Protein AF-A0A0B0D6J9-F1 (afdb_monomer)

Secondary structure (DSSP, 8-state):
-HHHHHHHHHHHHHHHHHHHHHHHHHHHHHHHHHHHHTHHHHHHHHTS---B--THHHHHHHHHHHHHS-HHHHHHHH----HHHHHHHHSHHHHHHHHHHHHHHHHHHHH----

Structure (mmCIF, N/CA/C/O backbone):
data_AF-A0A0B0D6J9-F1
#
_entry.id   AF-A0A0B0D6J9-F1
#
loop_
_atom_site.group_PDB
_atom_site.id
_atom_site.type_symbol
_atom_site.label_atom_id
_atom_site.label_alt_id
_atom_site.label_comp_id
_atom_site.label_asym_id
_atom_site.label_entity_id
_atom_site.label_seq_id
_atom_site.pdbx_PDB_ins_code
_atom_site.Cartn_x
_atom_site.Cartn_y
_atom_site.Cartn_z
_atom_site.occupancy
_atom_site.B_iso_or_equiv
_atom_site.auth_seq_id
_atom_site.auth_comp_id
_atom_site.auth_asym_id
_atom_site.auth_atom_id
_atom_site.pdbx_PDB_model_num
ATOM 1 N N . MET A 1 1 ? 34.338 -8.523 -28.330 1.00 49.75 1 MET A N 1
ATOM 2 C CA . MET A 1 1 ? 33.006 -7.959 -28.658 1.00 49.75 1 MET A CA 1
ATOM 3 C C . MET A 1 1 ? 31.860 -8.588 -27.864 1.00 49.75 1 MET A C 1
ATOM 5 O O . MET A 1 1 ? 30.917 -7.870 -27.572 1.00 49.75 1 MET A O 1
ATOM 9 N N . ILE A 1 2 ? 31.926 -9.866 -27.462 1.00 57.16 2 ILE A N 1
ATOM 10 C CA . ILE A 1 2 ? 30.868 -10.512 -26.652 1.00 57.16 2 ILE A CA 1
ATOM 11 C C . ILE A 1 2 ? 30.846 -9.992 -25.195 1.00 57.16 2 ILE A C 1
ATOM 13 O O . ILE A 1 2 ? 29.770 -9.829 -24.628 1.00 57.16 2 ILE A O 1
ATOM 17 N N . SER A 1 3 ? 32.005 -9.641 -24.616 1.00 59.41 3 SER A N 1
ATOM 18 C CA . SER A 1 3 ? 32.104 -9.068 -23.258 1.00 59.41 3 SER A CA 1
ATOM 19 C C . SER A 1 3 ? 31.367 -7.734 -23.121 1.00 59.41 3 SER A C 1
ATOM 21 O O . SER A 1 3 ? 30.593 -7.558 -22.190 1.00 59.41 3 SER A O 1
ATOM 23 N N . THR A 1 4 ? 31.516 -6.840 -24.102 1.00 71.31 4 THR A N 1
ATOM 24 C CA . THR A 1 4 ? 30.866 -5.522 -24.113 1.00 71.31 4 THR A CA 1
ATOM 25 C C . THR A 1 4 ? 29.344 -5.630 -24.121 1.00 71.31 4 THR A C 1
ATOM 27 O O . THR A 1 4 ? 28.682 -4.865 -23.434 1.00 71.31 4 THR A O 1
ATOM 30 N N . TYR A 1 5 ? 28.776 -6.591 -24.860 1.00 68.94 5 TYR A N 1
ATOM 31 C CA . TYR A 1 5 ? 27.325 -6.797 -24.912 1.00 68.94 5 TYR A CA 1
ATOM 32 C C . TYR A 1 5 ? 26.780 -7.382 -23.601 1.00 68.94 5 TYR A C 1
ATOM 34 O O . TYR A 1 5 ? 25.746 -6.937 -23.107 1.00 68.94 5 TYR A O 1
ATOM 42 N N . HIS A 1 6 ? 27.503 -8.336 -23.008 1.00 72.75 6 HIS A N 1
ATOM 43 C CA . HIS A 1 6 ? 27.112 -8.960 -21.744 1.00 72.75 6 HIS A CA 1
ATOM 44 C C . HIS A 1 6 ? 27.214 -7.981 -20.563 1.00 72.75 6 HIS A C 1
ATOM 46 O O . HIS A 1 6 ? 26.330 -7.944 -19.706 1.00 72.75 6 HIS A O 1
ATOM 52 N N . GLU A 1 7 ? 28.250 -7.142 -20.537 1.00 73.38 7 GLU A N 1
ATOM 53 C CA . GLU A 1 7 ? 28.408 -6.064 -19.556 1.00 73.38 7 GLU A CA 1
ATOM 54 C C . GLU A 1 7 ? 27.325 -4.991 -19.716 1.00 73.38 7 GLU A C 1
ATOM 56 O O . GLU A 1 7 ? 26.753 -4.558 -18.714 1.00 73.38 7 GLU A O 1
ATOM 61 N N . LEU A 1 8 ? 26.964 -4.630 -20.958 1.00 72.25 8 LEU A N 1
ATOM 62 C CA . LEU A 1 8 ? 25.859 -3.705 -21.225 1.00 72.25 8 LEU A CA 1
ATOM 63 C C . LEU A 1 8 ? 24.526 -4.256 -20.709 1.00 72.25 8 LEU A C 1
ATOM 65 O O . LEU A 1 8 ? 23.795 -3.543 -20.025 1.00 72.25 8 LEU A O 1
ATOM 69 N N . GLN A 1 9 ? 24.212 -5.523 -21.004 1.00 76.12 9 GLN A N 1
ATOM 70 C CA . GLN A 1 9 ? 22.980 -6.151 -20.521 1.00 76.12 9 GLN A CA 1
ATOM 71 C C . GLN A 1 9 ? 22.940 -6.198 -18.996 1.00 76.12 9 GLN A C 1
ATOM 73 O O . GLN A 1 9 ? 21.926 -5.843 -18.405 1.00 76.12 9 GLN A O 1
ATOM 78 N N . THR A 1 10 ? 24.054 -6.550 -18.353 1.00 74.25 10 THR A N 1
ATOM 79 C CA . THR A 1 10 ? 24.127 -6.621 -16.888 1.00 74.25 10 THR A CA 1
ATOM 80 C C . THR A 1 10 ? 23.954 -5.239 -16.248 1.00 74.25 10 THR A C 1
ATOM 82 O O . THR A 1 10 ? 23.276 -5.110 -15.230 1.00 74.25 10 THR A O 1
A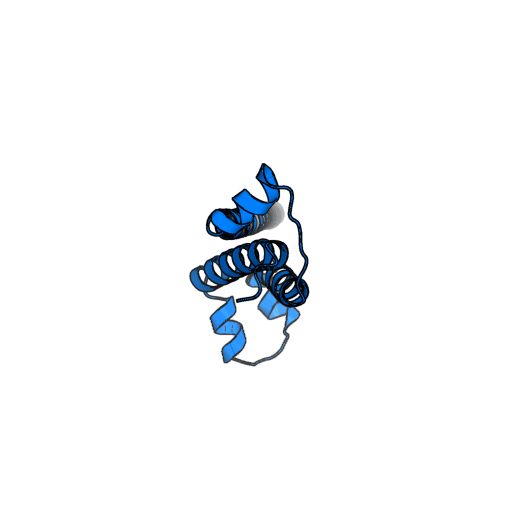TOM 85 N N . ALA A 1 11 ? 24.520 -4.186 -16.848 1.00 67.75 11 ALA A N 1
ATOM 86 C CA . ALA A 1 11 ? 24.342 -2.811 -16.384 1.00 67.75 11 ALA A CA 1
ATOM 87 C C . ALA A 1 11 ? 22.891 -2.323 -16.548 1.00 67.75 11 ALA A C 1
ATOM 89 O O . ALA A 1 11 ? 22.343 -1.721 -15.626 1.00 67.75 11 ALA A O 1
ATOM 90 N N . ILE A 1 12 ? 22.248 -2.632 -17.680 1.00 68.69 12 ILE A N 1
ATOM 91 C CA . ILE A 1 12 ? 20.832 -2.314 -17.933 1.00 68.69 12 ILE A CA 1
ATOM 92 C C . ILE A 1 12 ? 19.930 -3.048 -16.938 1.00 68.69 12 ILE A C 1
ATOM 94 O O . ILE A 1 12 ? 19.006 -2.456 -16.383 1.00 68.69 12 ILE A O 1
ATOM 98 N N . GLN A 1 13 ? 20.214 -4.324 -16.683 1.00 68.62 13 GLN A N 1
ATOM 99 C CA . GLN A 1 13 ? 19.417 -5.157 -15.793 1.00 68.62 13 GLN A CA 1
ATOM 100 C C . GLN A 1 13 ? 19.505 -4.655 -14.346 1.00 68.62 13 GLN A C 1
ATOM 102 O O . GLN A 1 13 ? 18.470 -4.419 -13.725 1.00 68.62 13 GLN A O 1
ATOM 107 N N . ARG A 1 14 ? 20.712 -4.336 -13.859 1.00 67.75 14 ARG A N 1
ATOM 108 C CA . ARG A 1 14 ? 20.912 -3.708 -12.540 1.00 67.75 14 ARG A CA 1
ATOM 109 C C . ARG A 1 14 ? 20.204 -2.360 -12.420 1.00 67.75 14 ARG A C 1
ATOM 111 O O . ARG A 1 14 ? 19.465 -2.146 -11.468 1.00 67.75 14 ARG A O 1
ATOM 118 N N . ALA A 1 15 ? 20.349 -1.487 -13.417 1.00 61.25 15 ALA A N 1
ATOM 119 C CA . ALA A 1 15 ? 19.658 -0.199 -13.427 1.00 61.25 15 ALA A CA 1
ATOM 120 C C . ALA A 1 15 ? 18.124 -0.360 -13.406 1.00 61.25 15 ALA A C 1
ATOM 122 O O . ALA A 1 15 ? 17.423 0.433 -12.774 1.00 61.25 15 ALA A O 1
ATOM 123 N N . SER A 1 16 ? 17.592 -1.393 -14.069 1.00 64.88 16 SER A N 1
ATOM 124 C CA . SER A 1 16 ? 16.155 -1.684 -14.089 1.00 64.88 16 SER A CA 1
ATOM 125 C C . SER A 1 16 ? 15.629 -2.251 -12.763 1.00 64.88 16 SER A C 1
ATOM 127 O O . SER A 1 16 ? 14.553 -1.848 -12.320 1.00 64.88 16 SER A O 1
ATOM 129 N N . GLU A 1 17 ? 16.394 -3.120 -12.098 1.00 65.81 17 GLU A N 1
ATOM 130 C CA . GLU A 1 17 ? 16.048 -3.701 -10.793 1.00 65.81 17 GLU A CA 1
ATOM 131 C C . GLU A 1 17 ? 16.097 -2.652 -9.672 1.00 65.81 17 GLU A C 1
ATOM 133 O O . GLU A 1 17 ? 15.167 -2.566 -8.859 1.00 65.81 17 GLU A O 1
ATOM 138 N N . ASP A 1 18 ? 17.116 -1.788 -9.677 1.00 70.19 18 ASP A N 1
ATOM 139 C CA . ASP A 1 18 ? 17.216 -0.660 -8.745 1.00 70.19 18 ASP A CA 1
ATOM 140 C C . ASP A 1 18 ? 16.047 0.316 -8.936 1.00 70.19 18 ASP A C 1
ATOM 142 O O . ASP A 1 18 ? 15.418 0.753 -7.968 1.00 70.19 18 ASP A O 1
ATOM 146 N N . SER A 1 19 ? 15.683 0.599 -10.191 1.00 70.81 19 SER A N 1
ATOM 147 C CA . SER A 1 19 ? 14.548 1.472 -10.516 1.00 70.81 19 SER A CA 1
ATOM 148 C C . SER A 1 19 ? 13.211 0.883 -10.057 1.00 70.81 19 SER A C 1
ATOM 150 O O . SER A 1 19 ? 12.363 1.611 -9.539 1.00 70.81 19 SER A O 1
ATOM 152 N N . PHE A 1 20 ? 13.011 -0.430 -10.208 1.00 75.12 20 PHE A N 1
ATOM 153 C CA . PHE A 1 20 ? 11.806 -1.118 -9.739 1.00 75.12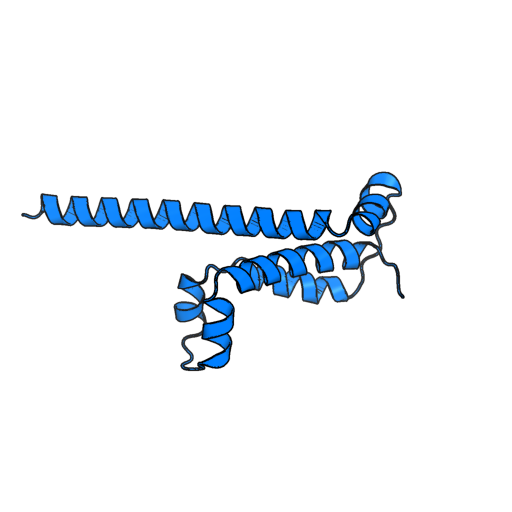 20 PHE A CA 1
ATOM 154 C C . PHE A 1 20 ? 11.672 -1.043 -8.215 1.00 75.12 20 PHE A C 1
ATOM 156 O O . PHE A 1 20 ? 10.616 -0.672 -7.695 1.00 75.12 20 PHE A O 1
ATOM 163 N N . THR A 1 21 ? 12.758 -1.345 -7.503 1.00 79.81 21 THR A N 1
ATOM 164 C CA . THR A 1 21 ? 12.796 -1.302 -6.038 1.00 79.81 21 THR A CA 1
ATOM 165 C C . THR A 1 21 ? 12.511 0.109 -5.527 1.00 79.81 21 THR A C 1
ATOM 167 O O . THR A 1 21 ? 11.717 0.294 -4.600 1.00 79.81 21 THR A O 1
ATOM 170 N N . LEU A 1 22 ? 13.081 1.125 -6.178 1.00 81.69 22 LEU A N 1
ATOM 171 C CA . LEU A 1 22 ? 12.835 2.526 -5.855 1.00 81.69 22 LEU A CA 1
ATOM 172 C C . LEU A 1 22 ? 11.359 2.903 -6.058 1.00 81.69 22 LEU A C 1
ATOM 174 O O . LEU A 1 22 ? 10.744 3.453 -5.144 1.00 81.69 22 LEU A O 1
ATOM 178 N N . LEU A 1 23 ? 10.762 2.557 -7.203 1.00 78.94 23 LEU A N 1
ATOM 179 C CA . LEU A 1 23 ? 9.351 2.838 -7.517 1.00 78.94 23 LEU A CA 1
ATOM 180 C C . LEU A 1 23 ? 8.385 2.193 -6.512 1.00 78.94 23 LEU A C 1
ATOM 182 O O . LEU A 1 23 ? 7.428 2.834 -6.065 1.00 78.94 23 LEU A O 1
ATOM 186 N N . MET A 1 24 ? 8.652 0.946 -6.118 1.00 81.06 24 MET A N 1
ATOM 187 C CA . MET A 1 24 ? 7.876 0.249 -5.089 1.00 81.06 24 MET A CA 1
ATOM 188 C C . MET A 1 24 ? 8.001 0.940 -3.731 1.00 81.06 24 MET A C 1
ATOM 190 O O . MET A 1 24 ? 7.000 1.160 -3.049 1.00 81.06 24 MET A O 1
ATOM 194 N N . THR A 1 25 ? 9.218 1.345 -3.363 1.00 85.44 25 THR A N 1
ATOM 195 C CA . THR A 1 25 ? 9.480 2.044 -2.100 1.00 85.44 25 THR A CA 1
ATOM 196 C C . THR A 1 25 ? 8.754 3.390 -2.065 1.00 85.44 25 THR A C 1
ATOM 198 O O . THR A 1 25 ? 8.074 3.693 -1.088 1.00 85.44 25 THR A O 1
ATOM 201 N N . MET A 1 26 ? 8.806 4.177 -3.146 1.00 84.88 26 MET A N 1
ATOM 202 C CA . MET A 1 26 ? 8.077 5.450 -3.252 1.00 84.88 26 MET A CA 1
ATOM 203 C C . MET A 1 26 ? 6.559 5.268 -3.152 1.00 84.88 26 MET A C 1
ATOM 205 O O . MET A 1 26 ? 5.888 6.048 -2.476 1.00 84.88 26 MET A O 1
ATOM 209 N N . SER A 1 27 ? 6.017 4.227 -3.787 1.00 85.31 27 SER A N 1
ATOM 210 C CA . SER A 1 27 ? 4.586 3.909 -3.714 1.00 85.31 27 SER A CA 1
ATOM 211 C C . SER A 1 27 ? 4.178 3.558 -2.281 1.00 85.31 27 SER A C 1
ATOM 213 O O . SER A 1 27 ? 3.187 4.079 -1.771 1.00 85.31 27 SER A O 1
ATOM 215 N N . LEU A 1 28 ? 4.994 2.767 -1.579 1.00 87.62 28 LEU A N 1
ATOM 216 C CA . LEU A 1 28 ? 4.772 2.443 -0.171 1.00 87.62 28 LEU A CA 1
ATOM 217 C C . LEU A 1 28 ? 4.788 3.692 0.722 1.00 87.62 28 LEU A C 1
ATOM 219 O O . LEU A 1 28 ? 3.896 3.861 1.554 1.00 87.62 28 LEU A O 1
ATOM 223 N N . TRP A 1 29 ? 5.753 4.595 0.524 1.00 90.00 29 TRP A N 1
ATOM 224 C CA . TRP A 1 29 ? 5.799 5.869 1.249 1.00 90.00 29 TRP A CA 1
ATOM 225 C C . TRP A 1 29 ? 4.575 6.740 0.969 1.00 90.00 29 TRP A C 1
ATOM 227 O O . TRP A 1 29 ? 4.005 7.291 1.908 1.00 90.00 29 TRP A O 1
ATOM 237 N N . SER A 1 30 ? 4.130 6.829 -0.288 1.00 88.06 30 SER A N 1
ATOM 238 C CA . SER A 1 30 ? 2.918 7.575 -0.645 1.00 88.06 30 SER A CA 1
ATOM 239 C C . SER A 1 30 ? 1.674 7.001 0.041 1.00 88.06 30 SER A C 1
ATOM 241 O O . SER A 1 30 ? 0.856 7.735 0.595 1.00 88.06 30 SER A O 1
ATOM 243 N N . PHE A 1 31 ? 1.558 5.673 0.079 1.00 89.69 31 PHE A N 1
ATOM 244 C CA . PHE A 1 31 ? 0.447 4.988 0.733 1.00 89.69 31 PHE A CA 1
ATOM 245 C C . PHE A 1 31 ? 0.412 5.273 2.240 1.00 89.69 31 PHE A C 1
ATOM 247 O O . PHE A 1 31 ? -0.625 5.652 2.790 1.00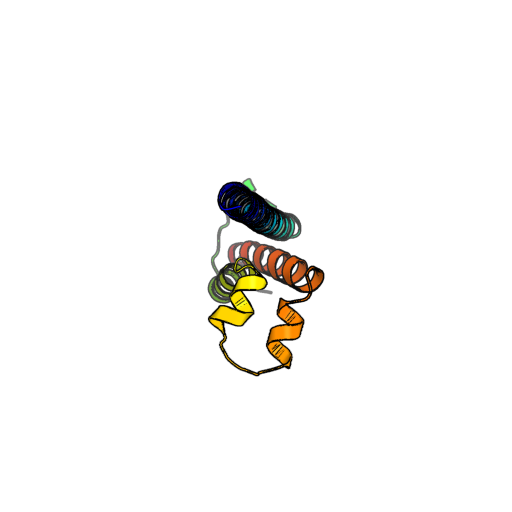 89.69 31 PHE A O 1
ATOM 254 N N . LEU A 1 32 ? 1.565 5.156 2.904 1.00 90.25 32 LEU A N 1
ATOM 255 C CA . LEU A 1 32 ? 1.717 5.484 4.322 1.00 90.25 32 LEU A CA 1
ATOM 256 C C . LEU A 1 32 ? 1.422 6.959 4.598 1.00 90.25 32 LEU A C 1
ATOM 258 O O . LEU A 1 32 ? 0.755 7.279 5.581 1.00 90.25 32 LEU A O 1
ATOM 262 N N . PHE A 1 33 ? 1.861 7.855 3.714 1.00 92.19 33 PHE A N 1
ATOM 263 C CA . PHE A 1 33 ? 1.539 9.274 3.801 1.00 92.19 33 PHE A CA 1
ATOM 264 C C . PHE A 1 33 ? 0.025 9.512 3.720 1.00 92.19 33 PHE A C 1
ATOM 266 O O . PHE A 1 33 ? -0.528 10.258 4.527 1.00 92.19 33 PHE A O 1
ATOM 273 N N . GLY A 1 34 ? -0.666 8.809 2.822 1.00 89.19 34 GLY A N 1
ATOM 274 C CA . GLY A 1 34 ? -2.125 8.798 2.737 1.00 89.19 34 GLY A CA 1
ATOM 275 C C . GLY A 1 34 ? -2.810 8.377 4.039 1.00 89.19 34 GLY A C 1
ATOM 276 O O . GLY A 1 34 ? -3.744 9.038 4.499 1.00 89.19 34 GLY A O 1
ATOM 277 N N . ILE A 1 35 ? -2.311 7.312 4.672 1.00 89.44 35 ILE A N 1
ATOM 278 C CA . ILE A 1 35 ? -2.801 6.845 5.978 1.00 89.44 35 ILE A CA 1
ATOM 279 C C . ILE A 1 35 ? -2.587 7.915 7.058 1.00 89.44 35 ILE A C 1
ATOM 281 O O . ILE A 1 35 ? -3.511 8.223 7.813 1.00 89.44 35 ILE A O 1
ATOM 285 N N . LEU A 1 36 ? -1.391 8.507 7.116 1.00 89.38 36 LEU A N 1
ATOM 286 C CA . LEU A 1 36 ? -1.037 9.548 8.087 1.00 89.38 36 LEU A CA 1
ATOM 287 C C . LEU A 1 36 ? -1.894 10.806 7.926 1.00 89.38 36 LEU A C 1
ATOM 289 O O . LEU A 1 36 ? -2.304 11.406 8.920 1.00 89.38 36 LEU A O 1
ATOM 293 N N . MET A 1 37 ? -2.222 11.180 6.687 1.00 89.75 37 MET A N 1
ATOM 294 C CA . MET A 1 37 ? -3.109 12.307 6.394 1.00 89.75 37 MET A CA 1
ATOM 295 C C . MET A 1 37 ? -4.507 12.104 7.000 1.00 89.75 37 MET A C 1
ATOM 297 O O . MET A 1 37 ? -5.165 13.057 7.422 1.00 89.75 37 MET A O 1
ATOM 301 N N . GLY A 1 38 ? -4.945 10.850 7.132 1.00 85.06 38 GLY A N 1
ATOM 302 C CA . GLY A 1 38 ? -6.134 10.457 7.880 1.00 85.06 38 GLY A CA 1
ATOM 303 C C . GLY A 1 38 ? -5.952 10.486 9.400 1.00 85.06 38 GLY A C 1
ATOM 304 O O . GLY A 1 38 ? -6.510 9.629 10.078 1.00 85.06 38 GLY A O 1
ATOM 305 N N . TRP A 1 39 ? -5.217 11.457 9.955 1.00 83.38 39 TRP A N 1
ATOM 306 C CA . TRP A 1 39 ? -4.789 11.477 11.361 1.00 83.38 39 TRP A CA 1
ATOM 307 C 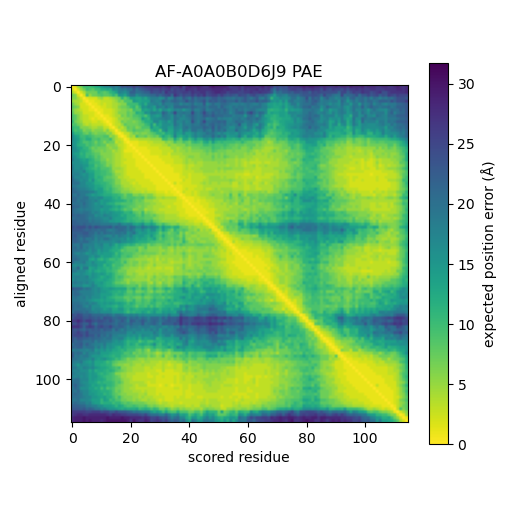C . TRP A 1 39 ? -5.921 11.268 12.376 1.00 83.38 39 TRP A C 1
ATOM 309 O O . TRP A 1 39 ? -5.735 10.560 13.355 1.00 83.38 39 TRP A O 1
ATOM 319 N N . LYS A 1 40 ? -7.118 11.828 12.144 1.00 83.81 40 LYS A N 1
ATOM 320 C CA . LYS A 1 40 ? -8.281 11.620 13.034 1.00 83.81 40 LYS A CA 1
ATOM 321 C C . LYS A 1 40 ? -8.713 10.150 13.090 1.00 83.81 40 LYS A C 1
ATOM 323 O O . LYS A 1 40 ? -8.943 9.624 14.171 1.00 83.81 40 LYS A O 1
ATOM 328 N N . ALA A 1 41 ? -8.782 9.501 11.930 1.00 83.56 41 ALA A N 1
ATOM 329 C CA . ALA A 1 41 ? -9.103 8.082 11.823 1.00 83.56 41 ALA A CA 1
ATOM 330 C C . ALA A 1 41 ? -7.993 7.223 12.438 1.00 83.56 41 ALA A C 1
ATOM 332 O O . ALA A 1 41 ? -8.256 6.314 13.221 1.00 83.56 41 ALA A O 1
ATOM 333 N N . LEU A 1 42 ? -6.738 7.566 12.138 1.00 84.81 42 LEU A N 1
ATOM 334 C CA . LEU A 1 42 ? -5.567 6.904 12.701 1.00 84.81 42 LEU A CA 1
ATOM 335 C C . LEU A 1 42 ? -5.542 7.002 14.233 1.00 84.81 42 LEU A C 1
ATOM 337 O O . LEU A 1 42 ? -5.290 6.007 14.908 1.00 84.81 42 LEU A O 1
ATOM 341 N N . TYR A 1 43 ? -5.862 8.175 14.782 1.00 86.06 43 TYR A N 1
ATOM 342 C CA . TYR A 1 43 ? -5.942 8.407 16.219 1.00 86.06 43 TYR A CA 1
ATOM 343 C C . TYR A 1 43 ? -7.016 7.528 16.871 1.00 86.06 43 TYR A C 1
ATOM 345 O O . TYR A 1 43 ? -6.725 6.829 17.839 1.00 86.06 43 TYR A O 1
ATOM 353 N N . ASN A 1 44 ? -8.224 7.482 16.303 1.00 84.44 44 ASN A N 1
ATOM 354 C CA . ASN A 1 44 ? -9.312 6.644 16.818 1.00 84.44 44 ASN A CA 1
ATOM 355 C C . ASN A 1 44 ? -8.951 5.148 16.800 1.00 84.44 44 ASN A C 1
ATOM 357 O O . ASN A 1 44 ? -9.266 4.406 17.731 1.00 84.44 44 ASN A O 1
ATOM 361 N N . ILE A 1 45 ? -8.254 4.693 15.758 1.00 82.50 45 ILE A N 1
ATOM 362 C CA . ILE A 1 45 ? -7.846 3.291 15.625 1.00 82.50 45 ILE A CA 1
ATOM 363 C C . ILE A 1 45 ? -6.735 2.941 16.621 1.00 82.50 45 ILE A C 1
ATOM 365 O O . ILE A 1 45 ? -6.826 1.915 17.294 1.00 82.50 45 ILE A O 1
ATOM 369 N N . ILE A 1 46 ? -5.704 3.782 16.740 1.00 83.94 46 ILE A N 1
ATOM 370 C CA . ILE A 1 46 ? -4.528 3.502 17.577 1.00 83.94 46 ILE A CA 1
ATOM 371 C C . ILE A 1 46 ? -4.824 3.731 19.063 1.00 83.94 46 ILE A C 1
ATOM 373 O O . ILE A 1 46 ? -4.510 2.874 19.889 1.00 83.94 46 ILE A O 1
ATOM 377 N N . PHE A 1 47 ? -5.420 4.873 19.414 1.00 83.62 47 PHE A N 1
ATOM 378 C CA . PHE A 1 47 ? -5.608 5.278 20.809 1.00 83.62 47 PHE A CA 1
ATOM 379 C C . PHE A 1 47 ? -6.941 4.800 21.384 1.00 83.62 47 PHE A C 1
ATOM 381 O O . PHE A 1 47 ? -6.977 4.348 22.527 1.00 83.62 47 PHE A O 1
ATOM 388 N N . GLU A 1 48 ? -8.029 4.841 20.608 1.00 79.94 48 GLU A N 1
ATOM 389 C CA . GLU A 1 48 ? -9.352 4.427 21.102 1.00 79.94 48 GLU A CA 1
ATOM 390 C C . GLU A 1 48 ? -9.687 2.956 20.807 1.00 79.94 48 GLU A C 1
ATOM 392 O O . GLU A 1 48 ? -10.671 2.439 21.338 1.00 79.94 48 GLU A O 1
ATOM 397 N N . LYS A 1 49 ? -8.889 2.265 19.975 1.00 75.50 49 LYS A N 1
ATOM 398 C CA . LYS A 1 49 ? -9.108 0.870 19.530 1.00 75.50 49 LYS A CA 1
ATOM 399 C C . LYS A 1 49 ? -10.497 0.623 18.923 1.00 75.50 49 LYS A C 1
ATOM 401 O O . LYS A 1 49 ? -10.978 -0.511 18.882 1.00 75.50 49 LYS A O 1
ATOM 406 N N . ARG A 1 50 ? -11.163 1.674 18.434 1.00 73.94 50 ARG A N 1
ATOM 407 C CA . ARG A 1 50 ? -12.491 1.586 17.814 1.00 73.94 50 ARG A CA 1
ATOM 408 C C . ARG A 1 50 ? -12.339 1.290 16.329 1.00 73.94 50 ARG A C 1
ATOM 410 O O . ARG A 1 50 ? -12.397 2.191 15.504 1.00 73.94 50 ARG A O 1
ATOM 417 N N . ILE A 1 51 ? -12.152 0.017 15.994 1.00 77.12 51 ILE A N 1
ATOM 418 C CA . ILE A 1 51 ? -12.075 -0.427 14.599 1.00 77.12 51 ILE A CA 1
ATOM 419 C C . ILE A 1 51 ? -13.475 -0.801 14.122 1.00 77.12 51 ILE A C 1
ATOM 421 O O . ILE A 1 51 ? -14.127 -1.682 14.685 1.00 77.12 51 ILE A O 1
ATOM 425 N N . LYS A 1 52 ? -13.942 -0.136 13.068 1.00 79.25 52 LYS A N 1
ATOM 426 C CA . LYS A 1 52 ? -15.207 -0.442 12.401 1.00 79.25 52 LYS A CA 1
ATOM 427 C C . LYS A 1 52 ? -14.976 -0.444 10.900 1.00 79.25 52 LYS A C 1
ATOM 429 O O . LYS A 1 52 ? -14.731 0.598 10.304 1.00 79.25 52 LYS A O 1
ATOM 434 N N . VAL A 1 53 ? -15.080 -1.624 10.301 1.00 79.56 53 VAL A N 1
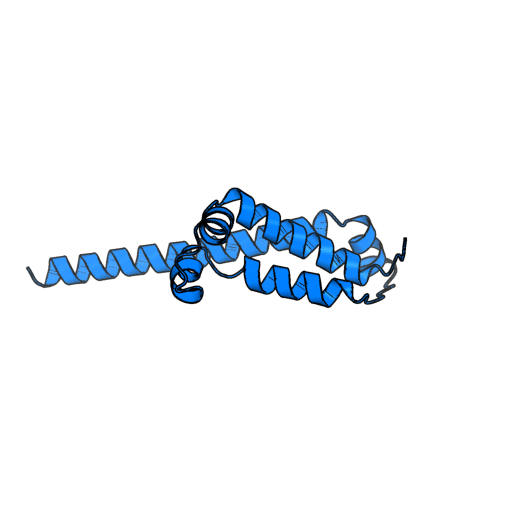ATOM 435 C CA . VAL A 1 53 ? -14.841 -1.821 8.871 1.00 79.56 53 VAL A CA 1
ATOM 436 C C . VAL A 1 53 ? -16.093 -1.454 8.075 1.00 79.56 53 VAL A C 1
ATOM 438 O O . VAL A 1 53 ? -17.180 -1.959 8.352 1.00 79.56 53 VAL A O 1
ATOM 441 N N . ASN A 1 54 ? -15.939 -0.588 7.076 1.00 83.94 54 ASN A N 1
ATOM 442 C CA . ASN A 1 54 ? -16.978 -0.242 6.107 1.00 83.94 54 ASN A CA 1
ATOM 443 C C . ASN A 1 54 ? -16.658 -0.834 4.721 1.00 83.94 54 ASN A C 1
ATOM 445 O O . ASN A 1 54 ? -15.500 -1.077 4.395 1.00 83.94 54 ASN A O 1
ATOM 449 N N . TRP A 1 55 ? -17.670 -0.987 3.863 1.00 85.00 55 TRP A N 1
ATOM 450 C CA . TRP A 1 55 ? -17.558 -1.517 2.494 1.00 85.00 55 TRP A CA 1
ATOM 451 C C . TRP A 1 55 ? -16.566 -0.747 1.603 1.00 85.00 55 TRP A C 1
ATOM 453 O O . TRP A 1 55 ? -16.005 -1.296 0.658 1.00 85.00 55 TRP A O 1
ATOM 463 N N . ILE A 1 56 ? -16.279 0.511 1.955 1.00 84.44 56 ILE A N 1
ATOM 464 C CA . ILE A 1 56 ? -15.245 1.354 1.332 1.00 84.44 56 ILE A CA 1
ATOM 465 C C . ILE A 1 56 ? -13.861 0.678 1.367 1.00 84.44 56 ILE A C 1
ATOM 467 O O . ILE A 1 56 ? -13.025 0.967 0.511 1.00 84.44 56 ILE A O 1
ATOM 471 N N . ILE A 1 57 ? -13.627 -0.265 2.289 1.00 86.94 57 ILE A N 1
ATOM 472 C CA . ILE A 1 57 ? -12.363 -0.999 2.367 1.00 86.94 57 ILE A CA 1
ATOM 473 C C . ILE A 1 57 ? -12.061 -1.752 1.069 1.00 86.94 57 ILE A C 1
ATOM 475 O O . ILE A 1 57 ? -10.926 -1.721 0.607 1.00 86.94 57 ILE A O 1
ATOM 479 N N . ILE A 1 58 ? -13.075 -2.332 0.419 1.00 86.62 58 ILE A N 1
ATOM 480 C CA . ILE A 1 58 ? -12.903 -3.080 -0.834 1.00 86.62 58 ILE A CA 1
ATOM 481 C C . ILE A 1 58 ? -12.406 -2.146 -1.935 1.00 86.62 58 ILE A C 1
ATOM 483 O O . ILE A 1 58 ? -11.443 -2.467 -2.627 1.00 86.62 58 ILE A O 1
ATOM 487 N N . LEU A 1 59 ? -13.010 -0.960 -2.047 1.00 86.19 59 LEU A N 1
ATOM 488 C CA . LEU A 1 59 ? -12.584 0.050 -3.012 1.00 86.19 59 LEU A CA 1
ATOM 489 C C . LEU A 1 59 ? -11.156 0.528 -2.722 1.00 86.19 59 LEU A C 1
ATOM 491 O O . LEU A 1 59 ? -10.359 0.663 -3.645 1.00 86.19 59 LEU A O 1
ATOM 495 N N . SER A 1 60 ? -10.814 0.741 -1.447 1.00 88.06 60 SER A N 1
ATOM 496 C CA . SER A 1 60 ? -9.466 1.169 -1.056 1.00 88.06 60 SER A CA 1
ATOM 497 C C . SER A 1 60 ? -8.397 0.113 -1.346 1.00 88.06 60 SER A C 1
ATOM 499 O O . SER A 1 60 ? -7.322 0.456 -1.829 1.00 88.06 60 SER A O 1
ATOM 501 N N . VAL A 1 61 ? -8.708 -1.169 -1.121 1.00 87.62 61 VAL A N 1
ATOM 502 C CA . VAL A 1 61 ? -7.804 -2.295 -1.387 1.00 87.62 61 VAL A CA 1
ATOM 503 C C . VAL A 1 61 ? -7.626 -2.488 -2.887 1.00 87.62 61 VAL A C 1
ATOM 505 O O . VAL A 1 61 ? -6.498 -2.650 -3.341 1.00 87.62 61 VAL A O 1
ATOM 508 N N . LEU A 1 62 ? -8.708 -2.403 -3.667 1.00 87.81 62 LEU A N 1
ATOM 509 C CA . LEU A 1 62 ? -8.631 -2.448 -5.125 1.00 87.81 62 LEU A CA 1
ATOM 510 C C . LEU A 1 62 ? -7.732 -1.319 -5.650 1.00 87.81 62 LEU A C 1
ATOM 512 O O . LEU A 1 62 ? -6.807 -1.583 -6.415 1.00 87.81 62 LEU A O 1
ATOM 516 N N . LEU A 1 63 ? -7.949 -0.084 -5.178 1.00 84.94 63 LEU A N 1
ATOM 517 C CA . LEU A 1 63 ? -7.114 1.056 -5.550 1.00 84.94 63 LEU A CA 1
ATOM 518 C C . LEU A 1 63 ? -5.649 0.837 -5.161 1.00 84.94 63 LEU A C 1
ATOM 520 O O . LEU A 1 63 ? -4.771 1.092 -5.979 1.00 84.94 63 LEU A O 1
ATOM 524 N N . ALA A 1 64 ? -5.377 0.344 -3.951 1.00 85.19 64 ALA A N 1
ATOM 525 C CA . ALA A 1 64 ? -4.018 0.073 -3.495 1.00 85.19 64 ALA A CA 1
ATOM 526 C C . ALA A 1 64 ? -3.327 -0.972 -4.383 1.00 85.19 64 ALA A C 1
ATOM 528 O O . ALA A 1 64 ? -2.227 -0.726 -4.866 1.00 85.19 64 ALA A O 1
ATOM 529 N N . ILE A 1 65 ? -3.990 -2.091 -4.688 1.00 83.81 65 ILE A N 1
ATOM 530 C CA . ILE A 1 65 ? -3.438 -3.118 -5.585 1.00 83.81 65 ILE A CA 1
ATOM 531 C C . ILE A 1 65 ? -3.117 -2.511 -6.954 1.00 83.81 65 ILE A C 1
ATOM 533 O O . ILE A 1 65 ? -2.022 -2.712 -7.472 1.00 83.81 65 ILE A O 1
ATOM 537 N N . THR A 1 66 ? -4.036 -1.726 -7.523 1.00 80.44 66 THR A N 1
ATOM 538 C CA . THR A 1 66 ? -3.817 -1.097 -8.834 1.00 80.44 66 THR A CA 1
ATOM 539 C C 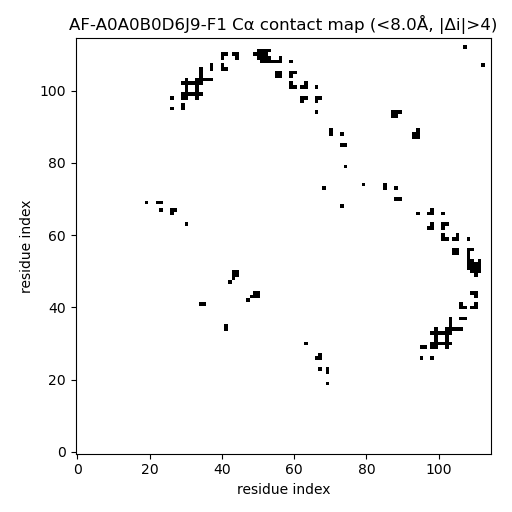. THR A 1 66 ? -2.725 -0.025 -8.815 1.00 80.44 66 THR A C 1
ATOM 541 O O . THR A 1 66 ? -1.995 0.113 -9.793 1.00 80.44 66 THR A O 1
ATOM 544 N N . SER A 1 67 ? -2.563 0.715 -7.715 1.00 77.12 67 SER A N 1
ATOM 545 C CA . SER A 1 67 ? -1.578 1.798 -7.629 1.00 77.12 67 SER A CA 1
ATOM 546 C C . SER A 1 67 ? -0.154 1.284 -7.414 1.00 77.12 67 SER A C 1
ATOM 548 O O . SER A 1 67 ? 0.796 1.930 -7.855 1.00 77.12 67 SER A O 1
ATOM 550 N N . PHE A 1 68 ? -0.006 0.107 -6.798 1.00 78.12 68 PHE A N 1
ATOM 551 C CA . PHE A 1 68 ? 1.280 -0.566 -6.609 1.00 78.12 68 PHE A CA 1
ATOM 552 C C . PHE A 1 68 ? 1.844 -1.191 -7.889 1.00 78.12 68 PHE A C 1
ATOM 554 O O . PHE A 1 68 ? 3.033 -1.496 -7.933 1.00 78.12 68 PHE A O 1
ATOM 561 N N . ILE A 1 69 ? 1.037 -1.370 -8.940 1.00 75.31 69 ILE A N 1
ATOM 562 C CA . ILE A 1 69 ? 1.531 -1.848 -10.235 1.00 75.31 69 ILE A CA 1
ATOM 563 C C . ILE A 1 69 ? 2.375 -0.731 -10.873 1.00 75.31 69 ILE A C 1
ATOM 565 O O . ILE A 1 69 ? 1.837 0.338 -11.181 1.00 75.31 69 ILE A O 1
ATOM 569 N N . PRO A 1 70 ? 3.688 -0.935 -11.107 1.00 66.81 70 PRO A N 1
ATOM 570 C CA . PRO A 1 70 ? 4.521 0.096 -11.710 1.00 66.81 70 PRO A CA 1
ATOM 571 C C . PRO A 1 70 ? 4.069 0.395 -13.140 1.00 66.81 70 PRO A C 1
ATOM 573 O O . PRO A 1 70 ? 3.698 -0.505 -13.892 1.00 66.81 70 PRO A O 1
ATOM 576 N N . ARG A 1 71 ? 4.164 1.666 -13.539 1.00 66.25 71 ARG A N 1
ATOM 577 C CA . ARG A 1 71 ? 3.675 2.200 -14.831 1.00 66.25 71 ARG A CA 1
ATOM 578 C C . ARG A 1 71 ? 4.141 1.403 -16.041 1.00 66.25 71 ARG A C 1
ATOM 580 O O . ARG A 1 71 ? 3.379 1.180 -16.974 1.00 66.25 71 ARG A O 1
ATOM 587 N N . VAL A 1 72 ? 5.380 0.919 -15.992 1.00 63.78 72 VAL A N 1
ATOM 588 C CA . VAL A 1 72 ? 6.004 0.127 -17.061 1.00 63.78 72 VAL A CA 1
ATOM 589 C C . VAL A 1 72 ? 5.236 -1.175 -17.329 1.00 63.78 72 VAL A C 1
ATOM 591 O O . VAL A 1 72 ? 5.176 -1.641 -18.464 1.00 63.78 72 VAL A O 1
ATOM 594 N N . TYR A 1 73 ? 4.592 -1.742 -16.306 1.00 69.12 73 TYR A N 1
ATOM 595 C CA . TYR A 1 73 ? 3.811 -2.969 -16.433 1.00 69.12 73 TYR A CA 1
ATOM 596 C C . TYR A 1 73 ? 2.360 -2.725 -16.845 1.00 69.12 73 TYR A C 1
ATOM 598 O O . TYR A 1 73 ? 1.743 -3.660 -17.343 1.00 69.12 73 TYR A O 1
ATOM 606 N N . TRP A 1 74 ? 1.820 -1.506 -16.721 1.00 67.50 74 TRP A N 1
ATOM 607 C CA . TRP A 1 74 ? 0.450 -1.201 -17.156 1.00 67.50 74 TRP A CA 1
ATOM 608 C C . TRP A 1 74 ? 0.263 -1.381 -18.662 1.00 67.50 74 TRP A C 1
ATOM 610 O O . TRP A 1 74 ? -0.722 -1.979 -19.083 1.00 67.50 74 TRP A O 1
ATOM 620 N N . VAL A 1 75 ? 1.240 -0.953 -19.467 1.00 63.22 75 VAL A N 1
ATOM 621 C CA . VAL A 1 75 ? 1.214 -1.146 -20.930 1.00 63.22 75 VAL A CA 1
ATOM 622 C C . VAL A 1 75 ? 1.202 -2.637 -21.281 1.00 63.22 75 VAL A C 1
ATOM 624 O O . VAL A 1 75 ? 0.452 -3.072 -22.151 1.00 63.22 75 VAL A O 1
ATOM 627 N N . LYS A 1 76 ? 1.977 -3.447 -20.548 1.00 65.31 76 LYS A N 1
ATOM 628 C CA . LYS A 1 76 ? 2.026 -4.903 -20.732 1.00 65.31 76 LYS A CA 1
ATOM 629 C C . LYS A 1 76 ? 0.748 -5.598 -20.245 1.00 65.31 76 LYS A C 1
ATOM 631 O O . LYS A 1 76 ? 0.306 -6.562 -20.860 1.00 65.31 76 LYS A O 1
ATOM 636 N N . TRP A 1 77 ? 0.173 -5.129 -19.139 1.00 63.03 77 TRP A N 1
ATOM 637 C CA . TRP A 1 77 ? -0.985 -5.742 -18.492 1.00 63.03 77 TRP A CA 1
ATOM 638 C C . TRP A 1 77 ? -2.296 -5.428 -19.213 1.00 63.03 77 TRP A C 1
ATOM 640 O O . TRP A 1 77 ? -3.115 -6.327 -19.375 1.00 63.03 77 TRP A O 1
ATOM 650 N N . LEU A 1 78 ? -2.485 -4.189 -19.686 1.00 64.25 78 LEU A N 1
ATOM 651 C CA . LEU A 1 78 ? -3.730 -3.812 -20.350 1.00 64.25 78 LEU A CA 1
ATOM 652 C C . LEU A 1 78 ? -3.796 -4.316 -21.796 1.00 64.25 78 LEU A C 1
ATOM 654 O O . LEU A 1 78 ? -4.897 -4.607 -22.237 1.00 64.25 78 LEU A O 1
ATOM 658 N N . SER A 1 79 ? -2.668 -4.437 -22.524 1.00 59.78 79 SER A N 1
ATOM 659 C CA . SER A 1 79 ? -2.611 -4.887 -23.940 1.00 59.78 79 SER A CA 1
ATOM 660 C C . SER A 1 79 ? -3.726 -4.306 -24.838 1.00 59.78 79 SER A C 1
ATOM 662 O O . SER A 1 79 ? -4.155 -4.924 -25.809 1.00 59.78 79 SER A O 1
ATOM 664 N N . LEU A 1 80 ? -4.227 -3.125 -24.480 1.00 56.88 80 LEU A N 1
ATOM 665 C CA . LEU A 1 80 ? -5.411 -2.479 -25.023 1.00 56.88 80 LEU A CA 1
ATOM 666 C C . LEU A 1 80 ? -4.964 -1.095 -25.473 1.00 56.88 80 LEU A C 1
ATOM 668 O O . LEU A 1 80 ? -4.521 -0.306 -24.641 1.00 56.88 80 LEU A O 1
ATOM 672 N N . ASP A 1 81 ? -5.109 -0.801 -26.764 1.00 57.56 81 ASP A N 1
ATOM 673 C CA . ASP A 1 81 ? -4.883 0.515 -27.384 1.00 57.56 81 ASP A CA 1
ATOM 674 C C . ASP A 1 81 ? -5.955 1.540 -26.950 1.00 57.56 81 ASP A C 1
ATOM 676 O O . ASP A 1 81 ? -6.605 2.193 -27.764 1.00 57.56 81 ASP A O 1
ATOM 680 N N . LEU A 1 82 ? -6.209 1.657 -25.645 1.00 57.97 82 LEU A N 1
ATOM 681 C CA . LEU A 1 82 ? -7.141 2.623 -25.075 1.00 57.97 82 LEU A CA 1
ATOM 682 C C . LEU A 1 82 ? -6.343 3.823 -24.538 1.00 57.97 82 LEU A C 1
ATOM 684 O O . LEU A 1 82 ? -5.752 3.722 -23.459 1.00 57.97 82 LEU A O 1
ATOM 688 N N . PRO A 1 83 ? -6.335 4.971 -25.244 1.00 58.59 83 PRO A N 1
ATOM 689 C CA . PRO A 1 83 ? -5.429 6.082 -24.940 1.00 58.59 83 PRO A CA 1
ATOM 690 C C . PRO A 1 83 ? -5.687 6.718 -23.564 1.00 58.59 83 PRO A C 1
ATOM 692 O O . PRO A 1 83 ? -4.753 7.116 -22.876 1.00 58.59 83 PRO A O 1
ATOM 695 N N . PHE A 1 84 ? -6.940 6.739 -23.101 1.00 55.72 84 PHE A N 1
ATOM 696 C CA . PHE A 1 84 ? -7.327 7.504 -21.910 1.00 55.72 84 PHE A CA 1
ATOM 697 C C . PHE A 1 84 ? -6.809 6.927 -20.579 1.00 55.72 84 PHE A C 1
ATOM 699 O O . PHE A 1 84 ? -6.339 7.664 -19.716 1.00 55.72 84 PHE A O 1
ATOM 706 N N . PHE A 1 85 ? -6.877 5.604 -20.388 1.00 56.72 85 PHE A N 1
ATOM 707 C CA . PHE A 1 85 ? -6.424 4.980 -19.136 1.00 56.72 85 PHE A CA 1
ATOM 708 C C . PHE A 1 85 ? -4.899 4.918 -19.054 1.00 56.72 85 PHE A C 1
ATOM 710 O O . PHE A 1 85 ? -4.330 5.048 -17.973 1.00 56.72 85 PHE A O 1
ATOM 717 N N . ILE A 1 86 ? -4.229 4.758 -20.193 1.00 57.25 86 ILE A N 1
ATOM 718 C CA . ILE A 1 86 ? -2.773 4.653 -20.247 1.00 57.25 86 ILE A CA 1
ATOM 719 C C . ILE A 1 86 ? -2.126 5.984 -19.851 1.00 57.25 86 ILE A C 1
ATOM 721 O O . ILE A 1 86 ? -1.206 5.982 -19.037 1.00 57.25 86 ILE A O 1
ATOM 725 N N . GLU A 1 87 ? -2.643 7.117 -20.329 1.00 61.84 87 GLU A N 1
ATOM 726 C CA . GLU A 1 87 ? -2.089 8.437 -20.004 1.00 61.84 87 GLU A CA 1
ATOM 727 C C . GLU A 1 87 ? -2.177 8.757 -18.504 1.00 61.84 87 GLU A C 1
ATOM 729 O O . GLU A 1 87 ? -1.190 9.181 -17.899 1.00 61.84 87 GLU A O 1
ATOM 734 N N . MET A 1 88 ? -3.316 8.475 -17.861 1.00 59.06 88 MET A N 1
ATOM 735 C CA . MET A 1 88 ? -3.506 8.786 -16.439 1.00 59.06 88 MET A CA 1
ATOM 736 C C . MET A 1 88 ? -2.613 7.942 -15.518 1.00 59.06 88 MET A C 1
ATOM 738 O O . MET A 1 88 ? -2.218 8.425 -14.460 1.00 59.06 88 MET A O 1
ATOM 742 N N . PHE A 1 89 ? -2.263 6.713 -15.911 1.00 61.53 89 PHE A N 1
ATOM 743 C CA . PHE A 1 89 ? -1.342 5.849 -15.161 1.00 61.53 89 PHE A CA 1
ATOM 744 C C . PHE A 1 89 ? 0.127 6.004 -15.582 1.00 61.53 89 PHE A C 1
ATOM 746 O O . PHE A 1 89 ? 1.007 5.520 -14.877 1.00 61.53 89 PHE A O 1
ATOM 753 N N . GLN A 1 90 ? 0.432 6.681 -16.692 1.00 62.59 90 GLN A N 1
ATOM 754 C CA . GLN A 1 90 ? 1.811 6.961 -17.109 1.00 62.59 90 GLN A CA 1
ATOM 755 C C . GLN A 1 90 ? 2.407 8.196 -16.424 1.00 62.59 90 GLN A C 1
ATOM 757 O O . GLN A 1 90 ? 3.628 8.265 -16.240 1.00 62.59 90 GLN A O 1
ATOM 762 N N . VAL A 1 91 ? 1.569 9.132 -15.980 1.00 73.69 91 VAL A N 1
ATOM 763 C CA . VAL A 1 91 ? 2.008 10.326 -15.250 1.00 73.69 91 VAL A CA 1
ATOM 764 C C . VAL A 1 91 ? 2.449 9.942 -13.817 1.00 73.69 91 VAL A C 1
ATOM 766 O O . VAL A 1 91 ? 1.702 9.288 -13.089 1.00 73.69 91 VAL A O 1
ATOM 769 N N . PRO A 1 92 ? 3.683 10.274 -13.388 1.00 70.94 92 PRO A N 1
ATOM 770 C CA . PRO A 1 92 ? 4.174 9.920 -12.050 1.00 70.94 92 PRO A CA 1
ATOM 771 C C . PRO A 1 92 ? 3.325 10.514 -10.921 1.00 70.94 92 PRO A C 1
ATOM 773 O O . PRO A 1 92 ? 3.067 9.864 -9.908 1.00 70.94 92 PRO A O 1
ATOM 776 N N . GLU A 1 93 ? 2.894 11.758 -11.096 1.00 78.12 93 GLU A N 1
ATOM 777 C CA . GLU A 1 93 ? 2.206 12.557 -10.090 1.00 78.12 93 GLU A CA 1
ATOM 778 C C . GLU A 1 93 ? 0.824 11.978 -9.775 1.00 78.12 93 GLU A C 1
ATOM 780 O O . GLU A 1 93 ? 0.438 11.874 -8.609 1.00 78.12 93 GLU A O 1
ATOM 785 N N . THR A 1 94 ? 0.091 11.538 -10.798 1.00 78.62 94 THR A N 1
ATOM 786 C CA . THR A 1 94 ? -1.230 10.921 -10.637 1.00 78.62 94 THR A CA 1
ATOM 787 C C . THR A 1 94 ? -1.126 9.588 -9.910 1.00 78.62 94 THR A C 1
ATOM 789 O O . THR A 1 94 ? -1.935 9.334 -9.021 1.00 78.62 94 THR A O 1
ATOM 792 N N . GLN A 1 95 ? -0.117 8.763 -10.209 1.00 78.12 95 GLN A N 1
ATOM 793 C CA . GLN A 1 95 ? 0.095 7.495 -9.510 1.00 78.12 95 GLN A CA 1
ATOM 794 C C . GLN A 1 95 ? 0.401 7.712 -8.023 1.00 78.12 95 GLN A C 1
ATOM 796 O O . GLN A 1 95 ? -0.151 7.011 -7.170 1.00 78.12 95 GLN A O 1
ATOM 801 N N . ILE A 1 96 ? 1.238 8.701 -7.696 1.00 83.62 96 ILE A N 1
ATOM 802 C CA . ILE A 1 96 ? 1.536 9.066 -6.306 1.00 83.62 96 ILE A CA 1
ATOM 803 C C . ILE A 1 96 ? 0.254 9.502 -5.598 1.00 83.62 96 ILE A C 1
ATOM 805 O O . ILE A 1 96 ? -0.042 8.979 -4.524 1.00 83.62 96 ILE A O 1
ATOM 809 N N . LEU A 1 97 ? -0.535 10.389 -6.211 1.00 85.50 97 LEU A N 1
ATOM 810 C CA . LEU A 1 97 ? -1.807 10.847 -5.654 1.00 85.50 97 LEU A CA 1
ATOM 811 C C . LEU A 1 97 ? -2.791 9.691 -5.459 1.00 85.50 97 LEU A C 1
ATOM 813 O O . LEU A 1 97 ? -3.331 9.550 -4.369 1.00 85.50 97 LEU A O 1
ATOM 817 N N . LEU A 1 98 ? -2.988 8.832 -6.463 1.00 86.00 98 LEU A N 1
ATOM 818 C CA . LEU A 1 98 ? -3.842 7.637 -6.384 1.00 86.00 98 LEU A CA 1
ATOM 819 C C . LEU A 1 98 ? -3.423 6.717 -5.233 1.00 86.00 98 LEU A C 1
ATOM 821 O O . LEU A 1 98 ? -4.274 6.209 -4.504 1.00 86.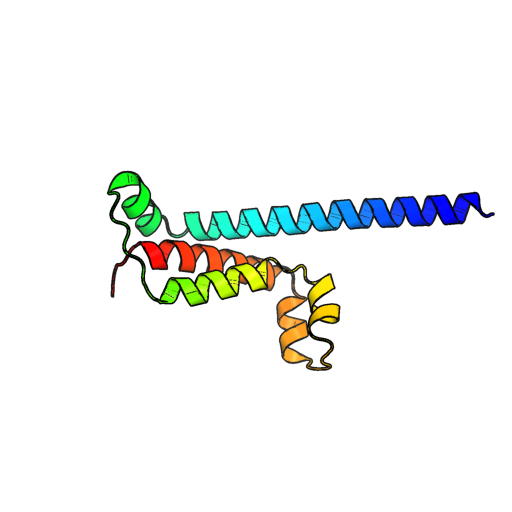00 98 LEU A O 1
ATOM 825 N N . THR A 1 99 ? -2.116 6.552 -5.035 1.00 87.00 99 THR A N 1
ATOM 826 C CA . THR A 1 99 ? -1.557 5.741 -3.949 1.00 87.00 99 THR A CA 1
ATOM 827 C C . THR A 1 99 ? -1.762 6.390 -2.575 1.00 87.00 99 THR A C 1
ATOM 829 O O . THR A 1 99 ? -2.102 5.710 -1.610 1.00 87.00 99 THR A O 1
ATOM 832 N N . ALA A 1 100 ? -1.641 7.713 -2.464 1.00 88.12 100 ALA A N 1
ATOM 833 C CA . ALA A 1 100 ? -1.964 8.424 -1.228 1.00 88.12 100 ALA A CA 1
ATOM 834 C C . ALA A 1 100 ? -3.475 8.397 -0.937 1.00 88.12 100 ALA A C 1
ATOM 836 O O . ALA A 1 100 ? -3.901 8.174 0.197 1.00 88.12 100 ALA A O 1
ATOM 837 N N . PHE A 1 101 ? -4.312 8.566 -1.963 1.00 88.56 101 PHE A N 1
ATOM 838 C CA . PHE A 1 101 ? -5.764 8.465 -1.845 1.00 88.56 101 PHE A CA 1
ATOM 839 C C . PHE A 1 101 ? -6.205 7.067 -1.418 1.00 88.56 101 PHE A C 1
ATOM 841 O O . PHE A 1 101 ? -7.105 6.954 -0.585 1.00 88.56 101 PHE A O 1
ATOM 848 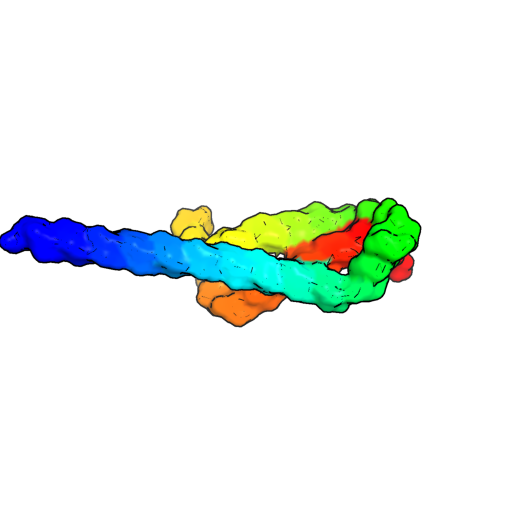N N . SER A 1 102 ? -5.567 6.010 -1.927 1.00 90.38 102 SER A N 1
ATOM 849 C CA . SER A 1 102 ? -5.868 4.640 -1.512 1.00 90.38 102 SER A CA 1
ATOM 850 C C . SER A 1 102 ? -5.548 4.422 -0.029 1.00 90.38 102 SER A C 1
ATOM 852 O O . SER A 1 102 ? -6.392 3.893 0.694 1.00 90.38 102 SER A O 1
ATOM 854 N N . GLY A 1 103 ? -4.415 4.940 0.461 1.00 88.00 103 GLY A N 1
ATOM 855 C CA . GLY A 1 103 ? -4.062 4.930 1.887 1.00 88.00 103 GLY A CA 1
ATOM 856 C C . GLY A 1 103 ? -5.034 5.725 2.765 1.00 88.00 103 GLY A C 1
ATOM 857 O O . GLY A 1 103 ? -5.468 5.252 3.819 1.00 88.00 103 GLY A O 1
ATOM 858 N N . LEU A 1 104 ? -5.456 6.906 2.307 1.00 90.19 104 LEU A N 1
ATOM 859 C CA . LEU A 1 104 ? -6.429 7.739 3.016 1.00 90.19 104 LEU A CA 1
ATOM 860 C C . LEU A 1 104 ? -7.817 7.080 3.088 1.00 90.19 104 LEU A C 1
ATOM 862 O O . LEU A 1 104 ? -8.488 7.129 4.122 1.00 90.19 104 LEU A O 1
ATOM 866 N N . LEU A 1 105 ? -8.272 6.469 1.992 1.00 88.19 105 LEU A N 1
ATOM 867 C CA . LEU A 1 105 ? -9.532 5.727 1.963 1.00 88.19 105 LEU A CA 1
ATOM 868 C C . LEU A 1 105 ? -9.457 4.477 2.836 1.00 88.19 105 LEU A C 1
ATOM 870 O O . LEU A 1 105 ? -10.426 4.178 3.532 1.00 88.19 105 LEU A O 1
ATOM 874 N N . PHE A 1 106 ? -8.312 3.795 2.850 1.00 89.50 106 PHE A N 1
ATOM 875 C CA . PHE A 1 106 ? -8.086 2.626 3.687 1.00 89.50 106 PHE A CA 1
ATOM 876 C C . PHE A 1 106 ? -8.259 2.970 5.168 1.00 89.50 106 PHE A C 1
ATOM 878 O O . PHE A 1 106 ? -9.104 2.376 5.836 1.00 89.50 106 PHE A O 1
ATOM 885 N N . ILE A 1 107 ? -7.562 3.994 5.673 1.00 88.75 107 ILE A N 1
ATOM 886 C CA . ILE A 1 107 ? -7.671 4.365 7.092 1.00 88.75 107 ILE A CA 1
ATOM 887 C C . ILE A 1 107 ? -9.075 4.870 7.454 1.00 88.75 107 ILE A C 1
ATOM 889 O O . ILE A 1 107 ? -9.603 4.542 8.515 1.00 88.75 107 ILE A O 1
ATOM 893 N N . ARG A 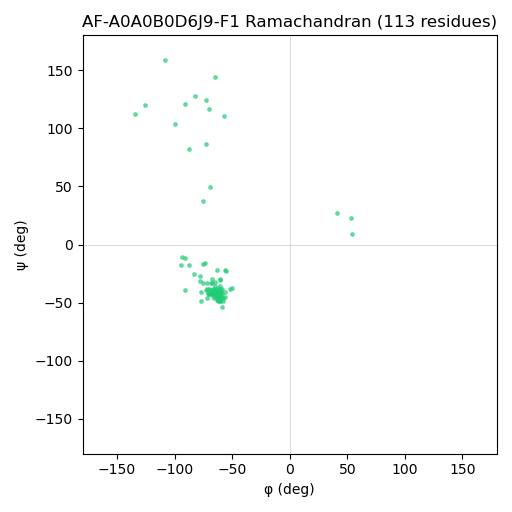1 108 ? -9.741 5.593 6.546 1.00 85.62 108 ARG A N 1
ATOM 894 C CA . ARG A 1 108 ? -11.132 6.034 6.745 1.00 85.62 108 ARG A CA 1
ATOM 895 C C . ARG A 1 108 ? -12.131 4.886 6.733 1.00 85.62 108 ARG A C 1
ATOM 897 O O . ARG A 1 108 ? -13.119 4.941 7.458 1.00 85.62 108 ARG A O 1
ATOM 904 N N . SER A 1 109 ? -11.884 3.845 5.941 1.00 85.44 109 SER A N 1
ATOM 905 C CA . SER A 1 109 ? -12.740 2.658 5.916 1.00 85.44 109 SER A CA 1
ATOM 906 C C . SER A 1 109 ? -12.756 1.914 7.254 1.00 85.44 109 SER A C 1
ATOM 908 O O . SER A 1 109 ? -13.715 1.195 7.523 1.00 85.44 109 SER A O 1
ATOM 910 N N . LEU A 1 110 ? -11.727 2.121 8.084 1.00 84.50 110 LEU A N 1
ATOM 911 C CA . LEU A 1 110 ? -11.554 1.521 9.405 1.00 84.50 110 LEU A CA 1
ATOM 912 C C . LEU A 1 110 ? -12.068 2.406 10.558 1.00 84.50 110 LEU A C 1
ATOM 914 O O . LEU A 1 110 ? -12.306 1.893 11.651 1.00 84.50 110 LEU A O 1
ATOM 918 N N . ASP A 1 111 ? -12.263 3.709 10.321 1.00 81.38 111 ASP A N 1
ATOM 919 C CA . ASP A 1 111 ? -12.749 4.682 11.319 1.00 81.38 111 ASP A CA 1
ATOM 920 C C . ASP A 1 111 ? -14.256 4.544 11.594 1.00 81.38 111 ASP A C 1
ATOM 922 O O . ASP A 1 111 ? -14.777 5.063 12.577 1.00 81.38 111 ASP A O 1
ATOM 926 N N . GLY A 1 112 ? -15.002 3.861 10.717 1.00 63.47 112 GLY A N 1
ATOM 927 C CA . GLY A 1 112 ? -16.435 3.587 10.878 1.00 63.47 112 GLY A CA 1
ATOM 928 C C . GLY A 1 112 ? -17.340 4.793 11.125 1.00 63.47 112 GLY A C 1
ATOM 929 O O . GLY A 1 112 ? -18.520 4.602 11.439 1.00 63.47 112 GLY A O 1
ATOM 930 N N . LYS A 1 113 ? -16.825 6.022 10.997 1.00 56.84 113 LYS A N 1
ATOM 931 C CA . LYS A 1 113 ? -17.601 7.252 11.070 1.00 56.84 113 LYS A CA 1
ATOM 932 C C . LYS A 1 113 ? -18.417 7.345 9.787 1.00 56.84 113 LYS A C 1
ATOM 934 O O . LYS A 1 113 ? -17.990 7.875 8.766 1.00 56.84 113 LYS A O 1
ATOM 939 N N . ARG A 1 114 ? -19.589 6.718 9.842 1.00 46.66 114 ARG A N 1
ATOM 940 C CA . ARG A 1 114 ? -20.701 6.965 8.933 1.00 46.66 114 ARG A CA 1
ATOM 941 C C . ARG A 1 114 ? -21.007 8.460 9.071 1.00 46.66 114 ARG A C 1
ATOM 943 O O . ARG A 1 114 ? -21.367 8.881 10.169 1.00 46.66 114 ARG A O 1
ATOM 950 N N . ASN A 1 115 ? -20.722 9.240 8.025 1.00 46.75 115 ASN A N 1
ATOM 951 C CA . ASN A 1 115 ? -21.286 10.587 7.898 1.00 46.75 115 ASN A CA 1
ATOM 952 C C . ASN A 1 115 ? -22.801 10.517 8.100 1.00 46.75 115 ASN A C 1
ATOM 954 O O . ASN A 1 115 ? -23.397 9.522 7.615 1.00 46.75 115 ASN A O 1
#

Mean predicted aligned error: 10.4 Å

Foldseek 3Di:
DVVVVVVVVVVVVVVVVVVLVVLLVLLVVLLVLLLVVLVVLVCCCPPVVQWDADPLLVVLVVLQVVLSPQLVCVCVVVVDPPPVVNVQRNDPVSSSVSSSNSSNSNSVSGSPPDD

pLDDT: mean 76.14, std 11.51, range [46.66, 92.19]

Sequence (115 aa):
MISTYHELQTAIQRASEDSFTLLMTMSLWSFLFGILMGWKALYNIIFEKRIKVNWIIILSVLLAITSFIPRVYWVKWLSLDLPFFIEMFQVPETQILLTAFSGLLFIRSLDGKRN

Solvent-accessible surface area (backbone atoms only — not comparable to full-atom values): 6033 Å² total; per-residue (Å²): 117,70,64,61,55,53,52,49,51,52,52,51,50,53,54,49,53,54,49,50,55,50,53,51,51,52,41,52,52,29,21,52,49,15,29,56,72,29,44,71,30,46,45,38,42,72,77,66,62,49,72,30,84,40,79,54,34,59,57,16,51,52,40,38,60,61,43,64,53,55,53,83,50,49,66,70,69,62,75,58,98,51,70,73,66,51,54,56,49,62,39,70,66,51,37,45,49,49,18,17,50,16,21,28,40,38,39,49,16,34,39,52,74,75,126

Radius of gyration: 18.69 Å; Cα contacts (8 Å, |Δi|>4): 113; chains: 1; bounding box: 54×23×50 Å